Protein AF-A0A8H7SPQ6-F1 (afdb_monomer_lite)

Secondary structure (DSSP, 8-state):
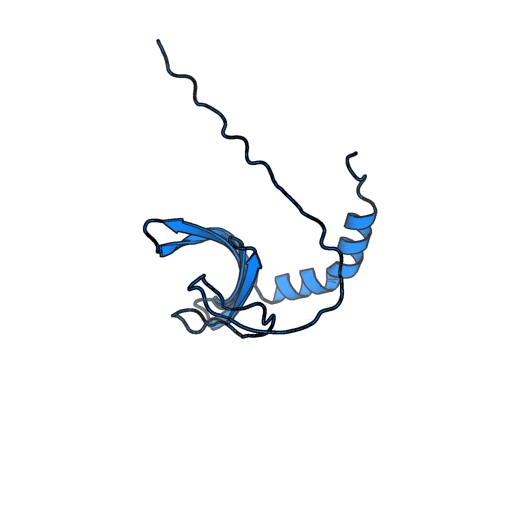--PPPPP------------------------------TT--EE-TT--EEEEEETTEEEEEEE-TTS-EEEEEEEEEEETTEEEEEEEEEEEHHHHHHHHHTHHHHHHHHHHSPPP-

Organism: NCBI:txid101142

Foldseek 3Di:
DDDDDDDDDDDDDDDDDDDDDDDDDDDDDDDDDDDPPQDDQDADPVRWGWHDPDPFWIWTFDADPVRFTWIKTFGWDDDPNDIDTDDTDIGGPVVVVVVVVCVVVVVVVVVPDDDDD

Radius of gyration: 19.95 Å; chains: 1; bounding box: 56×53×42 Å

pLDDT: mean 76.04, std 25.08, range [32.75, 98.44]

Sequence (117 aa):
MGKVRKHSDSESDDGEIEFKKPRPAKKKKVETKTAEKSNDNTRDAKGDAIFALSNKRRVTVRAFPNGEPAIDIRETYVVNGEQRPGKGICLPLVQWKKLVELLPDIEEAITALPKKK

InterPro domains:
  IPR003173 Transcriptional coactivator p15 (PC4), C-terminal [PF02229] (51-101)
  IPR009044 ssDNA-binding transcriptional regulator [G3DSA:2.30.31.10] (41-115)
  IPR009044 ssDNA-binding transcriptional regulator [SSF54447] (50-111)
  IPR045125 RNA polymerase II transcriptional coactivator Sub1/Tcp4-like [PTHR13215] (23-113)

Structure (mmCIF, N/CA/C/O backbone):
data_AF-A0A8H7SPQ6-F1
#
_entry.id   AF-A0A8H7SPQ6-F1
#
loop_
_atom_site.group_PDB
_atom_site.id
_atom_site.type_symbol
_atom_site.label_atom_id
_atom_site.label_alt_id
_atom_site.label_comp_id
_atom_site.label_asym_id
_atom_site.label_entity_id
_atom_site.label_seq_id
_atom_site.pdbx_PDB_ins_code
_atom_site.Cartn_x
_atom_site.Cartn_y
_atom_site.Cartn_z
_atom_site.occupancy
_atom_site.B_iso_or_equiv
_atom_site.auth_seq_id
_atom_site.auth_comp_id
_atom_site.auth_asym_id
_atom_site.auth_atom_id
_atom_site.pdbx_PDB_model_num
ATOM 1 N N . MET A 1 1 ? 45.381 4.028 10.745 1.00 40.16 1 MET A N 1
ATOM 2 C CA . MET A 1 1 ? 44.300 4.976 10.391 1.00 40.16 1 MET A CA 1
ATOM 3 C C . MET A 1 1 ? 43.196 4.237 9.640 1.00 40.16 1 MET A C 1
ATOM 5 O O . MET A 1 1 ? 43.426 3.831 8.511 1.00 40.16 1 MET A O 1
ATOM 9 N N . GLY A 1 2 ? 42.029 4.020 10.254 1.00 43.91 2 GLY A N 1
ATOM 10 C CA . GLY A 1 2 ? 40.874 3.355 9.631 1.00 43.91 2 GLY A CA 1
ATOM 11 C C . GLY A 1 2 ? 39.623 4.223 9.779 1.00 43.91 2 GLY A C 1
ATOM 12 O O . GLY A 1 2 ? 39.346 4.728 10.860 1.00 43.91 2 GLY A O 1
ATOM 13 N N . LYS A 1 3 ? 38.941 4.477 8.664 1.00 48.25 3 LYS A N 1
ATOM 14 C CA . LYS A 1 3 ? 38.001 5.583 8.428 1.00 48.25 3 LYS A CA 1
ATOM 15 C C . LYS A 1 3 ? 36.628 5.327 9.073 1.00 48.25 3 LYS A C 1
ATOM 17 O O . LYS A 1 3 ? 35.945 4.374 8.709 1.00 48.25 3 LYS A O 1
ATOM 22 N N . VAL A 1 4 ? 36.219 6.201 9.995 1.00 47.97 4 VAL A N 1
ATOM 23 C CA . VAL A 1 4 ? 34.893 6.203 10.642 1.00 47.97 4 VAL A CA 1
ATOM 24 C C . VAL A 1 4 ? 33.820 6.572 9.609 1.00 47.97 4 VAL A C 1
ATOM 26 O O . VAL A 1 4 ? 33.941 7.583 8.914 1.00 47.97 4 VAL A O 1
ATOM 29 N N . ARG A 1 5 ? 32.782 5.738 9.473 1.00 50.53 5 ARG A N 1
ATOM 30 C CA . ARG A 1 5 ? 31.618 5.999 8.611 1.00 50.53 5 ARG A CA 1
ATOM 31 C C . ARG A 1 5 ? 30.654 6.935 9.345 1.00 50.53 5 ARG A C 1
ATOM 33 O O . ARG A 1 5 ? 30.205 6.631 10.443 1.00 50.53 5 ARG A O 1
ATOM 40 N N . LYS A 1 6 ? 30.384 8.085 8.727 1.00 45.75 6 LYS A N 1
ATOM 41 C CA . LYS A 1 6 ? 29.497 9.147 9.215 1.00 45.75 6 LYS A CA 1
ATOM 42 C C . LYS A 1 6 ? 28.034 8.718 9.035 1.00 45.75 6 LYS A C 1
ATOM 44 O O . LYS A 1 6 ? 27.636 8.381 7.922 1.00 45.75 6 LYS A O 1
ATOM 49 N N . HIS A 1 7 ? 27.267 8.735 10.122 1.00 38.16 7 HIS A N 1
ATOM 50 C CA . HIS A 1 7 ? 25.805 8.667 10.113 1.00 38.16 7 HIS A CA 1
ATOM 51 C C . HIS A 1 7 ? 25.258 9.956 9.479 1.00 38.16 7 HIS A C 1
ATOM 53 O O . HIS A 1 7 ? 25.688 11.045 9.855 1.00 38.16 7 HIS A O 1
ATOM 59 N N . SER A 1 8 ? 24.351 9.832 8.508 1.00 46.62 8 SER A N 1
ATOM 60 C CA . SER A 1 8 ? 23.561 10.957 8.000 1.00 46.62 8 SER A CA 1
ATOM 61 C C . SER A 1 8 ? 22.228 10.954 8.731 1.00 46.62 8 SER A C 1
ATOM 63 O O . SER A 1 8 ? 21.448 10.013 8.581 1.00 46.62 8 SER A O 1
ATOM 65 N N . ASP A 1 9 ? 22.016 11.989 9.531 1.00 40.47 9 ASP A N 1
ATOM 66 C CA . ASP A 1 9 ? 20.741 12.333 10.149 1.00 40.47 9 ASP A CA 1
ATOM 67 C C . ASP A 1 9 ? 19.742 12.712 9.042 1.00 40.47 9 ASP A C 1
ATOM 69 O O . ASP A 1 9 ? 20.118 13.369 8.067 1.00 40.47 9 ASP A O 1
ATOM 73 N N . SER A 1 10 ? 18.505 12.225 9.130 1.00 48.44 10 SER A N 1
ATOM 74 C CA . SER A 1 10 ? 17.432 12.549 8.185 1.00 48.44 10 SER A CA 1
ATOM 75 C C . SER A 1 10 ? 16.298 13.161 8.989 1.00 48.44 10 SER A C 1
ATOM 77 O O . SER A 1 10 ? 15.399 12.457 9.449 1.00 48.44 10 SER A O 1
ATOM 79 N N . GLU A 1 11 ? 16.375 14.476 9.160 1.00 43.22 11 GLU A N 1
ATOM 80 C CA . GLU A 1 11 ? 15.347 15.292 9.794 1.00 43.22 11 GLU A CA 1
ATOM 81 C C . GLU A 1 11 ? 14.042 15.190 8.986 1.00 43.22 11 GLU A C 1
ATOM 83 O O . GLU A 1 11 ? 14.027 15.342 7.761 1.00 43.22 11 GLU A O 1
ATOM 88 N N . SER A 1 12 ? 12.954 14.837 9.673 1.00 47.47 12 SER A N 1
ATOM 89 C CA . SER A 1 12 ? 11.597 14.819 9.124 1.00 47.47 12 SER A CA 1
ATOM 90 C C . SER A 1 12 ? 10.904 16.099 9.570 1.00 47.47 12 SER A C 1
ATOM 92 O O . SER A 1 12 ? 10.610 16.249 10.752 1.00 47.47 12 SER A O 1
ATOM 94 N N . ASP A 1 13 ? 10.695 17.009 8.626 1.00 49.16 13 ASP A N 1
ATOM 95 C CA . ASP A 1 13 ? 9.966 18.263 8.808 1.00 49.16 13 ASP A CA 1
ATOM 96 C C . ASP A 1 13 ? 8.502 18.032 8.391 1.00 49.16 13 ASP A C 1
ATOM 98 O O . ASP A 1 13 ? 8.217 17.810 7.212 1.00 49.16 13 ASP A O 1
ATOM 102 N N . ASP A 1 14 ? 7.601 17.980 9.375 1.00 52.44 14 ASP A N 1
ATOM 103 C CA . ASP A 1 14 ? 6.147 17.854 9.205 1.00 52.44 14 ASP A CA 1
ATOM 104 C C . ASP A 1 14 ? 5.520 19.203 9.587 1.00 52.44 14 ASP A C 1
ATOM 106 O O . ASP A 1 14 ? 5.428 19.556 10.763 1.00 52.44 14 ASP A O 1
ATOM 110 N N . GLY A 1 15 ? 5.205 20.012 8.573 1.00 36.34 15 GLY A N 1
ATOM 111 C CA . GLY A 1 15 ? 4.676 21.366 8.731 1.00 36.34 15 GLY A CA 1
ATOM 112 C C . GLY A 1 15 ? 3.154 21.426 8.584 1.00 36.34 15 GLY A C 1
ATOM 113 O O . GLY A 1 15 ? 2.605 21.053 7.548 1.00 36.34 15 GLY A O 1
ATOM 114 N N . GLU A 1 16 ? 2.490 21.947 9.615 1.00 44.59 16 GLU A N 1
ATOM 115 C CA . GLU A 1 16 ? 1.043 22.165 9.736 1.00 44.59 16 GLU A CA 1
ATOM 116 C C . GLU A 1 16 ? 0.545 23.340 8.861 1.00 44.59 16 GLU A C 1
ATOM 118 O O . GLU A 1 16 ? 1.209 24.374 8.760 1.00 44.59 16 GLU A O 1
ATOM 123 N N . ILE A 1 17 ? -0.623 23.204 8.211 1.00 42.72 17 ILE A N 1
ATOM 124 C CA . ILE A 1 17 ? -1.140 24.192 7.239 1.00 42.72 17 ILE A CA 1
ATOM 125 C C . ILE A 1 17 ? -2.429 24.857 7.754 1.00 42.72 17 ILE A C 1
ATOM 127 O O . ILE A 1 17 ? -3.498 24.247 7.772 1.00 42.72 17 ILE A O 1
ATOM 131 N N . GLU A 1 18 ? -2.343 26.146 8.108 1.00 41.09 18 GLU A N 1
ATOM 132 C CA . GLU A 1 18 ? -3.492 27.006 8.431 1.00 41.09 18 GLU A CA 1
ATOM 133 C C . GLU A 1 18 ? -4.116 27.668 7.181 1.00 41.09 18 GLU A C 1
ATOM 135 O O . GLU A 1 18 ? -3.438 28.271 6.345 1.00 41.09 18 GLU A O 1
ATOM 140 N N . PHE A 1 19 ? -5.449 27.618 7.081 1.00 34.69 19 PHE A N 1
ATOM 141 C CA . PHE A 1 19 ? -6.237 28.112 5.946 1.00 34.69 19 PHE A CA 1
ATOM 142 C C . PHE A 1 19 ? -6.614 29.600 6.076 1.00 34.69 19 PHE A C 1
ATOM 144 O O . PHE A 1 19 ? -7.383 29.979 6.962 1.00 34.69 19 PHE A O 1
ATOM 151 N N . LYS A 1 20 ? -6.202 30.452 5.121 1.00 37.81 20 LYS A N 1
ATOM 152 C CA . LYS A 1 20 ? -6.779 31.804 4.933 1.00 37.81 20 LYS A CA 1
ATOM 153 C C . LYS A 1 20 ? -7.223 32.064 3.483 1.00 37.81 20 LYS A C 1
ATOM 155 O O . LYS A 1 20 ? -6.573 31.659 2.527 1.00 37.81 20 LYS A O 1
ATOM 160 N N . LYS A 1 21 ? -8.387 32.722 3.356 1.00 38.00 21 LYS A N 1
ATOM 161 C CA . LYS A 1 21 ? -9.213 32.922 2.138 1.00 38.00 21 LYS A CA 1
ATOM 162 C C . LYS A 1 21 ? -8.576 33.854 1.076 1.00 38.00 21 LYS A C 1
ATOM 164 O O . LYS A 1 21 ? -7.790 34.722 1.450 1.00 38.00 21 LYS A O 1
ATOM 169 N N . PRO A 1 22 ? -8.954 33.763 -0.224 1.00 38.88 22 PRO A N 1
ATOM 170 C CA . PRO A 1 22 ? -8.191 34.372 -1.318 1.00 38.88 22 PRO A CA 1
ATOM 171 C C . PRO A 1 22 ? -8.765 35.697 -1.865 1.00 38.88 22 PRO A C 1
ATOM 173 O O . PRO A 1 22 ? -9.966 35.962 -1.794 1.00 38.88 22 PRO A O 1
ATOM 176 N N . ARG A 1 23 ? -7.900 36.486 -2.525 1.00 35.91 23 ARG A N 1
ATOM 177 C CA . ARG A 1 23 ? -8.250 37.516 -3.530 1.00 35.91 23 ARG A CA 1
ATOM 178 C C . ARG A 1 23 ? -7.306 37.422 -4.750 1.00 35.91 23 ARG A C 1
ATOM 180 O O . ARG A 1 23 ? -6.153 37.039 -4.562 1.00 35.91 23 ARG A O 1
ATOM 187 N N . PRO A 1 24 ? -7.746 37.754 -5.985 1.00 47.66 24 PRO A N 1
ATOM 188 C CA . PRO A 1 24 ? -6.996 37.437 -7.204 1.00 47.66 24 PRO A CA 1
ATOM 189 C C . PRO A 1 24 ? -6.313 38.658 -7.855 1.00 47.66 24 PRO A C 1
ATOM 191 O O . PRO A 1 24 ? -6.888 39.742 -7.866 1.00 47.66 24 PRO A O 1
ATOM 194 N N . ALA A 1 25 ? -5.137 38.458 -8.478 1.00 37.81 25 ALA A N 1
ATOM 195 C CA . ALA A 1 25 ? -4.875 38.710 -9.915 1.00 37.81 25 ALA A CA 1
ATOM 196 C C . ALA A 1 25 ? -3.372 38.872 -10.287 1.00 37.81 25 ALA A C 1
ATOM 198 O O . ALA A 1 25 ? -2.695 39.779 -9.825 1.00 37.81 25 ALA A O 1
ATOM 199 N N . LYS A 1 26 ? -2.947 38.061 -11.279 1.00 40.34 26 LYS A N 1
ATOM 200 C CA . LYS A 1 26 ? -2.082 38.383 -12.449 1.00 40.34 26 LYS A CA 1
ATOM 201 C C . LYS A 1 26 ? -0.614 38.865 -12.254 1.00 40.34 26 LYS A C 1
ATOM 203 O O . LYS A 1 26 ? -0.384 40.061 -12.161 1.00 40.34 26 LYS A O 1
ATOM 208 N N . LYS A 1 27 ? 0.379 37.988 -12.527 1.00 37.94 27 LYS A N 1
ATOM 209 C CA . LYS A 1 27 ? 1.213 37.921 -13.774 1.00 37.94 27 LYS A CA 1
ATOM 210 C C . LYS A 1 27 ? 2.498 37.065 -13.611 1.00 37.94 27 LYS A C 1
ATOM 212 O O . LYS A 1 27 ? 3.265 37.233 -12.679 1.00 37.94 27 LYS A O 1
ATOM 217 N N . LYS A 1 28 ? 2.672 36.172 -14.597 1.00 47.19 28 LYS A N 1
ATOM 218 C CA . LYS A 1 28 ? 3.801 35.326 -15.053 1.00 47.19 28 LYS A CA 1
ATOM 219 C C . LYS A 1 28 ? 5.192 35.458 -14.386 1.00 47.19 28 LYS A C 1
ATOM 221 O O . LYS A 1 28 ? 5.884 36.448 -14.593 1.00 47.19 28 LYS A O 1
ATOM 226 N N . LYS A 1 29 ? 5.669 34.334 -13.833 1.00 32.75 29 LYS A N 1
ATOM 227 C CA . LYS A 1 29 ? 7.066 33.867 -13.893 1.00 32.75 29 LYS A CA 1
ATOM 228 C C .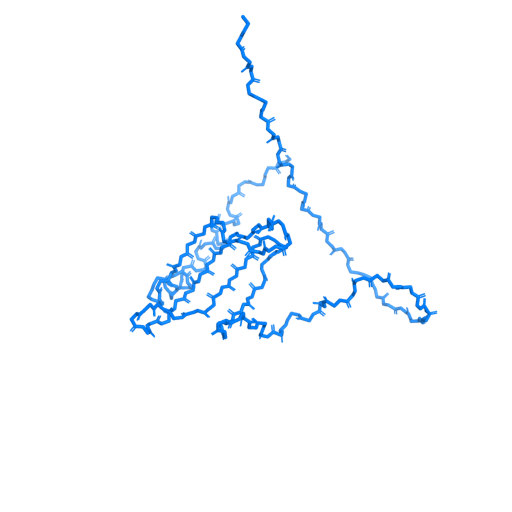 LYS A 1 29 ? 7.056 32.335 -13.990 1.00 32.75 29 LYS A C 1
ATOM 230 O O . LYS A 1 29 ? 6.183 31.691 -13.415 1.00 32.75 29 LYS A O 1
ATOM 235 N N . VAL A 1 30 ? 7.951 31.799 -14.814 1.00 46.97 30 VAL A N 1
ATOM 236 C CA . VAL A 1 30 ? 8.140 30.370 -15.085 1.00 46.97 30 VAL A CA 1
ATOM 237 C C . VAL A 1 30 ? 8.674 29.710 -13.820 1.00 46.97 30 VAL A C 1
ATOM 239 O O . VAL A 1 30 ? 9.859 29.793 -13.531 1.00 46.97 30 VAL A O 1
ATOM 242 N N . GLU A 1 31 ? 7.774 29.097 -13.066 1.00 34.78 31 GLU A N 1
ATOM 243 C CA . GLU A 1 31 ? 8.064 28.187 -11.966 1.00 34.78 31 GLU A CA 1
ATOM 244 C C . GLU A 1 31 ? 7.067 27.040 -12.095 1.00 34.78 31 GLU A C 1
ATOM 246 O O . GLU A 1 31 ? 5.873 27.250 -12.328 1.00 34.78 31 GLU A O 1
ATOM 251 N N . THR A 1 32 ? 7.611 25.833 -12.040 1.00 36.19 32 THR A N 1
ATOM 252 C CA . THR A 1 32 ? 6.968 24.521 -12.022 1.00 36.19 32 THR A CA 1
ATOM 253 C C . THR A 1 32 ? 5.641 24.544 -11.260 1.00 36.19 32 THR A C 1
ATOM 255 O O . THR A 1 32 ? 5.585 24.392 -10.044 1.00 36.19 32 THR A O 1
ATOM 258 N N . LYS A 1 33 ? 4.549 24.736 -12.001 1.00 38.56 33 LYS A N 1
ATOM 259 C CA . LYS A 1 33 ? 3.176 24.575 -11.532 1.00 38.56 33 LYS A CA 1
ATOM 260 C C . LYS A 1 33 ? 2.492 23.532 -12.390 1.00 38.56 33 LYS A C 1
ATOM 262 O O . LYS A 1 33 ? 2.146 23.836 -13.523 1.00 38.56 33 LYS A O 1
ATOM 267 N N . THR A 1 34 ? 2.270 22.367 -11.794 1.00 34.69 34 THR A N 1
ATOM 268 C CA . THR A 1 34 ? 1.126 21.458 -11.994 1.00 34.69 34 THR A CA 1
ATOM 269 C C . THR A 1 34 ? 1.354 20.275 -11.047 1.00 34.69 34 THR A C 1
ATOM 271 O O . THR A 1 34 ? 2.425 19.691 -11.088 1.00 34.69 34 THR A O 1
ATOM 274 N N . ALA A 1 35 ? 0.446 19.852 -10.178 1.00 41.44 35 ALA A N 1
ATOM 275 C CA . ALA A 1 35 ? -0.899 20.313 -9.901 1.00 41.44 35 ALA A CA 1
ATOM 276 C C . ALA A 1 35 ? -1.334 19.719 -8.552 1.00 41.44 35 ALA A C 1
ATOM 278 O O . ALA A 1 35 ? -1.342 18.502 -8.388 1.00 41.44 35 ALA A O 1
ATOM 279 N N . GLU A 1 36 ? -1.788 20.562 -7.628 1.00 43.53 36 GLU A N 1
ATOM 280 C CA . GLU A 1 36 ? -2.827 20.154 -6.687 1.00 43.53 36 GLU A CA 1
ATOM 281 C C . GLU A 1 36 ? -4.135 20.045 -7.481 1.00 43.53 36 GLU A C 1
ATOM 283 O O . GLU A 1 36 ? -4.894 20.996 -7.661 1.00 43.53 36 GLU A O 1
ATOM 288 N N . LYS A 1 37 ? -4.326 18.858 -8.051 1.00 41.00 37 LYS A N 1
ATOM 289 C CA . LYS A 1 37 ? -5.614 18.245 -8.356 1.00 41.00 37 LYS A CA 1
ATOM 290 C C . LYS A 1 37 ? -5.500 16.833 -7.806 1.00 41.00 37 LYS A C 1
ATOM 292 O O . LYS A 1 37 ? -5.022 15.930 -8.483 1.00 41.00 37 LYS A O 1
ATOM 297 N N . SER A 1 38 ? -5.879 16.652 -6.550 1.00 47.06 38 SER A N 1
ATOM 298 C CA . SER A 1 38 ? -6.010 15.342 -5.915 1.00 47.06 38 SER A CA 1
ATOM 299 C C . SER A 1 38 ? -7.221 14.602 -6.502 1.00 47.06 38 SER A C 1
ATOM 301 O O . SER A 1 38 ? -8.260 14.504 -5.864 1.00 47.06 38 SER A O 1
ATOM 303 N N . ASN A 1 39 ? -7.115 14.195 -7.773 1.00 48.22 39 ASN A N 1
ATOM 304 C CA . ASN A 1 39 ? -7.882 13.145 -8.464 1.00 48.22 39 ASN A CA 1
ATOM 305 C C . ASN A 1 39 ? -7.594 13.187 -9.976 1.00 48.22 39 ASN A C 1
ATOM 307 O O . ASN A 1 39 ? -8.503 13.296 -10.797 1.00 48.22 39 ASN A O 1
ATOM 311 N N . ASP A 1 40 ? -6.321 13.119 -10.361 1.00 47.88 40 ASP A N 1
ATOM 312 C CA . ASP A 1 40 ? -5.976 12.681 -11.711 1.00 47.88 40 ASP A CA 1
ATOM 313 C C . ASP A 1 40 ? -5.333 11.304 -11.578 1.00 47.88 40 ASP A C 1
ATOM 315 O O . ASP A 1 40 ? -4.297 11.165 -10.921 1.00 47.88 40 ASP A O 1
ATOM 319 N N . ASN A 1 41 ? -6.001 10.283 -12.120 1.00 61.47 41 ASN A N 1
ATOM 320 C CA . ASN A 1 41 ? -5.509 8.911 -12.199 1.00 61.47 41 ASN A CA 1
ATOM 321 C C . ASN A 1 41 ? -4.249 8.906 -13.071 1.00 61.47 41 ASN A C 1
ATOM 323 O O . ASN A 1 41 ? -4.291 8.550 -14.249 1.00 61.47 41 ASN A O 1
ATOM 327 N N . THR A 1 42 ? -3.128 9.329 -12.493 1.00 84.31 42 THR A N 1
ATOM 328 C CA . THR A 1 42 ? -1.843 9.382 -13.174 1.00 84.31 42 THR A CA 1
ATOM 329 C C . THR A 1 42 ? -1.457 7.945 -13.461 1.00 84.31 42 THR A C 1
ATOM 331 O O . THR A 1 42 ? -1.267 7.160 -12.537 1.00 84.31 42 THR A O 1
ATOM 334 N N . ARG A 1 43 ? -1.409 7.567 -14.736 1.00 89.75 43 ARG A N 1
ATOM 335 C CA . ARG A 1 43 ? -0.978 6.228 -15.136 1.00 89.75 43 ARG A CA 1
ATOM 336 C C . ARG A 1 43 ? 0.517 6.219 -15.399 1.00 89.75 43 ARG A C 1
ATOM 338 O O . ARG A 1 43 ? 1.059 7.202 -15.901 1.00 89.75 43 ARG A O 1
ATOM 345 N N . ASP A 1 44 ? 1.185 5.125 -15.058 1.00 86.69 44 ASP A N 1
ATOM 346 C CA . ASP A 1 44 ? 2.582 4.940 -15.439 1.00 86.69 44 ASP A CA 1
ATOM 347 C C . ASP A 1 44 ? 2.721 4.506 -16.908 1.00 86.69 44 ASP A C 1
ATOM 349 O O . ASP A 1 44 ? 1.738 4.320 -17.628 1.00 86.69 44 ASP A O 1
ATOM 353 N N . ALA A 1 45 ? 3.962 4.317 -17.361 1.00 86.88 45 ALA A N 1
ATOM 354 C CA . ALA A 1 45 ? 4.248 3.832 -18.711 1.00 86.88 45 ALA A CA 1
ATOM 355 C C . ALA A 1 45 ? 3.665 2.433 -19.006 1.00 86.88 45 ALA A C 1
ATOM 357 O O . ALA A 1 45 ? 3.595 2.037 -20.167 1.00 86.88 45 ALA A O 1
ATOM 358 N N . LYS A 1 46 ? 3.259 1.680 -17.977 1.00 87.94 46 LYS A N 1
ATOM 359 C CA . LYS A 1 46 ? 2.611 0.367 -18.085 1.00 87.94 46 LYS A CA 1
ATOM 360 C C . LYS A 1 46 ? 1.084 0.466 -18.044 1.00 87.94 46 LYS A C 1
ATOM 362 O O . LYS A 1 46 ? 0.411 -0.536 -18.260 1.00 87.94 46 LYS A O 1
ATOM 367 N N . GLY A 1 47 ? 0.536 1.661 -17.821 1.00 91.12 47 GLY A N 1
ATOM 368 C CA . GLY A 1 47 ? -0.896 1.899 -17.688 1.00 91.12 47 GLY A CA 1
ATOM 369 C C . GLY A 1 47 ? -1.440 1.670 -16.275 1.00 91.12 47 GLY A C 1
ATOM 370 O O . GLY A 1 47 ? -2.654 1.782 -16.091 1.00 91.12 47 GLY A O 1
ATOM 371 N N . ASP A 1 48 ? -0.579 1.390 -15.293 1.00 94.25 48 ASP A N 1
ATOM 372 C CA . ASP A 1 48 ? -0.970 1.167 -13.900 1.00 94.25 48 ASP A CA 1
ATOM 373 C C . ASP A 1 48 ? -1.369 2.495 -13.246 1.00 94.25 48 ASP A C 1
ATOM 375 O O . ASP A 1 48 ? -0.710 3.517 -13.448 1.00 94.25 48 ASP A O 1
ATOM 379 N N . ALA A 1 49 ? -2.433 2.501 -12.441 1.00 95.50 49 ALA A N 1
ATOM 380 C CA . ALA A 1 49 ? -2.891 3.718 -11.770 1.00 95.50 49 ALA A CA 1
ATOM 381 C C . ALA A 1 49 ? -1.987 4.058 -10.575 1.00 95.50 49 ALA A C 1
ATOM 383 O O . ALA A 1 49 ? -1.763 3.217 -9.703 1.00 95.50 49 ALA A O 1
ATOM 384 N N . ILE A 1 50 ? -1.499 5.296 -10.511 1.00 95.06 50 ILE A N 1
ATOM 385 C CA . ILE A 1 50 ? -0.636 5.815 -9.449 1.00 95.06 50 ILE A CA 1
ATOM 386 C C . ILE A 1 50 ? -1.379 6.863 -8.622 1.00 95.06 50 ILE A C 1
ATOM 388 O O . ILE A 1 50 ? -1.977 7.797 -9.151 1.00 95.06 50 ILE A O 1
ATOM 392 N N . PHE A 1 51 ? -1.215 6.754 -7.307 1.00 95.31 51 PHE A N 1
ATOM 393 C CA . PHE A 1 51 ? -1.648 7.724 -6.313 1.00 95.31 51 PHE A CA 1
ATOM 394 C C . PHE A 1 51 ? -0.421 8.175 -5.513 1.00 95.31 51 PHE A C 1
ATOM 396 O O . PHE A 1 51 ? 0.259 7.358 -4.891 1.00 95.31 51 PHE A O 1
ATOM 403 N N . ALA A 1 52 ? -0.091 9.465 -5.541 1.00 93.94 52 ALA A N 1
ATOM 404 C CA . ALA A 1 52 ? 1.025 9.995 -4.759 1.00 93.94 52 ALA A CA 1
ATOM 405 C C . ALA A 1 52 ? 0.634 10.115 -3.275 1.00 93.94 52 ALA A C 1
ATOM 407 O O . ALA A 1 52 ? -0.407 10.683 -2.960 1.00 93.94 52 ALA A O 1
ATOM 408 N N . LEU A 1 53 ? 1.476 9.598 -2.374 1.00 95.38 53 LEU A N 1
ATOM 409 C CA . LEU A 1 53 ? 1.361 9.808 -0.922 1.00 95.38 53 LEU A CA 1
ATOM 410 C C . LEU A 1 53 ? 2.270 10.952 -0.456 1.00 95.38 53 LEU A C 1
ATOM 412 O O . LEU A 1 53 ? 1.941 11.681 0.469 1.00 95.38 53 LEU A O 1
ATOM 416 N N . SER A 1 54 ? 3.436 11.091 -1.088 1.00 93.44 54 SER A N 1
ATOM 417 C CA . SER A 1 54 ? 4.366 12.207 -0.919 1.00 93.44 54 SER A CA 1
ATOM 418 C C . SER A 1 54 ? 5.293 12.294 -2.134 1.00 93.44 54 SER A C 1
ATOM 420 O O . SER A 1 54 ? 5.257 11.431 -3.013 1.00 93.44 54 SER A O 1
ATOM 422 N N . ASN A 1 55 ? 6.203 13.271 -2.161 1.00 90.69 55 ASN A N 1
ATOM 423 C CA . ASN A 1 55 ? 7.200 13.414 -3.235 1.00 90.69 55 ASN A CA 1
ATOM 424 C C . ASN A 1 55 ? 8.038 12.146 -3.478 1.00 90.69 55 ASN A C 1
ATOM 426 O O . ASN A 1 55 ? 8.551 11.938 -4.575 1.00 90.69 55 ASN A O 1
ATOM 430 N N . LYS A 1 56 ? 8.205 11.309 -2.447 1.00 94.06 56 LYS A N 1
ATOM 431 C CA . LYS A 1 56 ? 9.016 10.089 -2.499 1.00 94.06 56 LYS A CA 1
ATOM 432 C C . LYS A 1 56 ? 8.213 8.826 -2.212 1.00 94.06 56 LYS A C 1
ATOM 434 O O . LYS A 1 56 ? 8.822 7.777 -2.077 1.00 94.06 56 LYS A O 1
ATOM 439 N N . ARG A 1 57 ? 6.885 8.870 -2.073 1.00 96.56 57 ARG A N 1
ATOM 440 C CA . ARG A 1 57 ? 6.072 7.679 -1.764 1.00 96.56 57 ARG A CA 1
ATOM 441 C C . ARG A 1 57 ? 4.803 7.662 -2.596 1.00 96.56 57 ARG A C 1
ATOM 443 O O . ARG A 1 57 ? 4.149 8.688 -2.754 1.00 96.56 57 ARG A O 1
ATOM 450 N N . ARG A 1 58 ? 4.434 6.487 -3.097 1.00 95.75 58 ARG A N 1
ATOM 451 C CA . ARG A 1 58 ? 3.231 6.301 -3.913 1.00 95.75 58 ARG A CA 1
ATOM 452 C C . ARG A 1 58 ? 2.536 4.980 -3.619 1.00 95.75 58 ARG A C 1
ATOM 454 O O . ARG A 1 58 ? 3.168 4.035 -3.146 1.00 95.75 58 ARG A O 1
ATOM 461 N N . VAL A 1 59 ? 1.258 4.931 -3.965 1.00 97.62 59 VAL A N 1
ATOM 462 C CA . VAL A 1 59 ? 0.480 3.709 -4.150 1.00 97.62 59 VAL A CA 1
ATOM 463 C C . VAL A 1 59 ? 0.315 3.471 -5.647 1.00 97.62 59 VAL A C 1
ATOM 465 O O . VAL A 1 59 ? 0.065 4.408 -6.404 1.00 97.62 59 VAL A O 1
ATOM 468 N N . THR A 1 60 ? 0.457 2.231 -6.093 1.00 96.75 60 THR A N 1
ATOM 469 C CA . THR A 1 60 ? 0.226 1.827 -7.480 1.00 96.75 60 THR A CA 1
ATOM 470 C C . THR A 1 60 ? -0.722 0.634 -7.512 1.00 96.75 60 THR A C 1
ATOM 472 O O . THR A 1 60 ? -0.454 -0.388 -6.882 1.00 96.75 60 THR A O 1
ATOM 475 N N . VAL A 1 61 ? -1.827 0.760 -8.245 1.00 97.12 61 VAL A N 1
ATOM 476 C CA . VAL A 1 61 ? -2.739 -0.352 -8.537 1.00 97.12 61 VAL A CA 1
ATOM 477 C C . VAL A 1 61 ? -2.260 -1.004 -9.822 1.00 97.12 61 VAL A C 1
ATOM 479 O O . VAL A 1 61 ? -2.296 -0.375 -10.879 1.00 97.12 61 VAL A O 1
ATOM 482 N N . ARG A 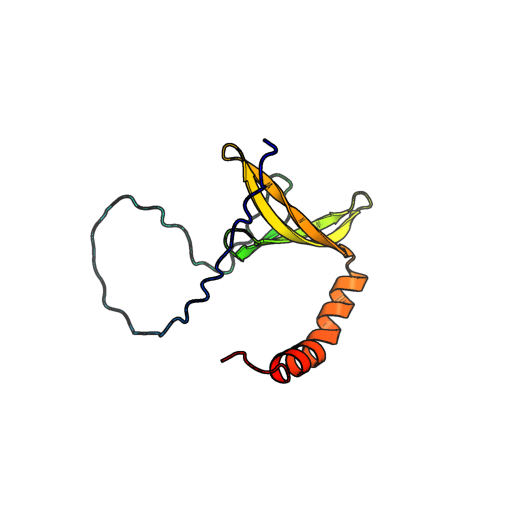1 62 ? -1.803 -2.250 -9.715 1.00 95.31 62 ARG A N 1
ATOM 483 C CA . ARG A 1 62 ? -1.192 -3.003 -10.816 1.00 95.31 62 ARG A CA 1
ATOM 484 C C . ARG A 1 62 ? -1.692 -4.440 -10.857 1.00 95.31 62 ARG A C 1
ATOM 486 O O . ARG A 1 62 ? -2.269 -4.918 -9.882 1.00 95.31 62 ARG A O 1
ATOM 493 N N . ALA A 1 63 ? -1.398 -5.155 -11.937 1.00 94.75 63 ALA A N 1
ATOM 494 C CA . ALA A 1 63 ? -1.572 -6.605 -12.000 1.00 94.75 63 ALA A CA 1
ATOM 495 C C . ALA A 1 63 ? -0.262 -7.344 -11.665 1.00 94.75 63 ALA A C 1
ATOM 497 O O . ALA A 1 63 ? 0.829 -6.943 -12.083 1.00 94.75 63 ALA A O 1
ATOM 498 N N . PHE A 1 64 ? -0.351 -8.441 -10.915 1.00 91.00 64 PHE A N 1
ATOM 499 C CA . PHE A 1 64 ? 0.723 -9.431 -10.835 1.00 91.00 64 PHE A CA 1
ATOM 500 C C . PHE A 1 64 ? 0.903 -10.144 -12.188 1.00 91.00 64 PHE A C 1
ATOM 502 O O . PHE A 1 64 ? 0.009 -10.099 -13.034 1.00 91.00 64 PHE A O 1
ATOM 509 N N . PRO A 1 65 ? 2.026 -10.856 -12.411 1.00 90.88 65 PRO A N 1
ATOM 510 C CA . PRO A 1 65 ? 2.233 -11.622 -13.644 1.00 90.88 65 PRO A CA 1
ATOM 511 C C . PRO A 1 65 ? 1.144 -12.666 -13.944 1.00 90.88 65 PRO A C 1
ATOM 513 O O . PRO A 1 65 ? 0.967 -13.040 -15.096 1.00 90.88 65 PRO A O 1
ATOM 516 N N . ASN A 1 66 ? 0.408 -13.124 -12.926 1.00 91.94 66 ASN A N 1
ATOM 517 C CA . ASN A 1 66 ? -0.738 -14.030 -13.060 1.00 91.94 66 ASN A CA 1
ATOM 518 C C . ASN A 1 66 ? -2.061 -13.312 -13.414 1.00 91.94 66 ASN A C 1
ATOM 520 O O . ASN A 1 66 ? -3.094 -13.966 -13.514 1.00 91.94 66 ASN A O 1
ATOM 524 N N . GLY A 1 67 ? -2.048 -11.986 -13.582 1.00 92.31 67 GLY A N 1
ATOM 525 C CA . GLY A 1 67 ? -3.219 -11.167 -13.901 1.00 92.31 67 GLY A CA 1
ATOM 526 C C . GLY A 1 67 ? -4.029 -10.695 -12.691 1.00 92.31 67 GLY A C 1
ATOM 527 O O . GLY A 1 67 ? -4.954 -9.902 -12.860 1.00 92.31 67 GLY A O 1
ATOM 528 N N . GLU A 1 68 ? -3.699 -11.128 -11.473 1.00 95.06 68 GLU A N 1
ATOM 529 C CA . GLU A 1 68 ? -4.448 -10.720 -10.283 1.00 95.06 68 GLU A CA 1
ATOM 530 C C . GLU A 1 68 ? -4.106 -9.283 -9.862 1.00 95.06 68 GLU A C 1
ATOM 532 O O . GLU A 1 68 ? -2.930 -8.902 -9.860 1.00 95.06 68 GLU A O 1
ATOM 537 N N . PRO A 1 69 ? -5.102 -8.470 -9.465 1.00 95.88 69 PRO A N 1
ATOM 538 C CA . PRO A 1 69 ? -4.859 -7.105 -9.025 1.00 95.88 69 PRO A CA 1
ATOM 539 C C . PRO A 1 69 ? -4.140 -7.065 -7.671 1.00 95.88 69 PRO A C 1
ATOM 541 O O . PRO A 1 69 ? -4.416 -7.850 -6.758 1.00 95.88 69 PRO A O 1
ATOM 544 N N . ALA A 1 70 ? -3.253 -6.086 -7.527 1.00 97.12 70 ALA A N 1
ATOM 545 C CA . ALA A 1 70 ? -2.455 -5.857 -6.335 1.00 97.12 70 ALA A CA 1
ATOM 546 C C . ALA A 1 70 ? -2.223 -4.365 -6.086 1.00 97.12 70 ALA A C 1
ATOM 548 O O . ALA A 1 70 ? -2.234 -3.545 -7.009 1.00 97.12 70 ALA A O 1
ATOM 549 N N . ILE A 1 71 ? -1.974 -4.031 -4.822 1.00 98.12 71 ILE A N 1
ATOM 550 C CA . ILE A 1 71 ? -1.721 -2.669 -4.354 1.00 98.12 71 ILE A CA 1
ATOM 551 C C . ILE A 1 71 ? -0.254 -2.570 -3.923 1.00 98.12 71 ILE A C 1
ATOM 553 O O . ILE A 1 71 ? 0.138 -3.160 -2.919 1.00 98.12 71 ILE A O 1
ATOM 557 N N . ASP A 1 72 ? 0.581 -1.864 -4.686 1.00 97.50 72 ASP A N 1
ATOM 558 C CA . ASP A 1 72 ? 1.992 -1.615 -4.351 1.00 97.50 72 ASP A CA 1
ATOM 559 C C . ASP A 1 72 ? 2.143 -0.274 -3.633 1.00 97.50 72 ASP A C 1
ATOM 561 O O . ASP A 1 72 ? 1.881 0.773 -4.215 1.00 97.50 72 ASP A O 1
ATOM 565 N N . ILE A 1 73 ? 2.578 -0.298 -2.376 1.00 98.00 73 ILE A N 1
ATOM 566 C CA . ILE A 1 73 ? 2.842 0.891 -1.560 1.00 98.00 73 ILE A CA 1
ATOM 567 C C . ILE A 1 73 ? 4.354 1.003 -1.404 1.00 98.00 73 ILE A C 1
ATOM 569 O O . ILE A 1 73 ? 4.988 0.151 -0.770 1.00 98.00 73 ILE A O 1
ATOM 573 N N . ARG A 1 74 ? 4.955 2.027 -2.015 1.00 96.06 74 ARG A N 1
ATOM 574 C CA . ARG A 1 74 ? 6.405 2.057 -2.215 1.00 96.06 74 ARG A CA 1
ATOM 575 C C . ARG A 1 74 ? 7.010 3.451 -2.158 1.00 96.06 74 ARG A C 1
ATOM 577 O O . ARG A 1 74 ? 6.485 4.412 -2.719 1.00 96.06 74 ARG A O 1
ATOM 584 N N . GLU A 1 75 ? 8.168 3.530 -1.511 1.00 96.25 75 GLU A N 1
ATOM 585 C CA . GLU A 1 75 ? 9.094 4.646 -1.635 1.00 96.25 75 GLU A CA 1
ATOM 586 C C . GLU A 1 75 ? 9.755 4.632 -3.013 1.00 96.25 75 GLU A C 1
ATOM 588 O O . GLU A 1 75 ? 10.221 3.601 -3.487 1.00 96.25 75 GLU A O 1
ATOM 593 N N . THR A 1 76 ? 9.863 5.787 -3.645 1.00 94.44 76 THR A N 1
ATOM 594 C CA . THR A 1 76 ? 10.598 5.986 -4.888 1.00 94.44 76 THR A CA 1
ATOM 595 C C . THR A 1 76 ? 11.715 6.990 -4.677 1.00 94.44 76 THR A C 1
ATOM 597 O O . THR A 1 76 ? 11.530 7.993 -3.988 1.00 94.44 76 THR A O 1
ATOM 600 N N . TYR A 1 77 ? 12.840 6.771 -5.340 1.00 93.06 77 TYR A N 1
ATOM 601 C CA . TYR A 1 77 ? 13.959 7.706 -5.366 1.00 93.06 77 TYR A CA 1
ATOM 602 C C . TYR A 1 77 ? 14.349 8.005 -6.812 1.00 93.06 77 TYR A C 1
ATOM 604 O O . TYR A 1 77 ? 13.985 7.261 -7.718 1.00 93.06 77 TYR A O 1
ATOM 612 N N . VAL A 1 78 ? 15.063 9.105 -7.043 1.00 91.88 78 VAL A N 1
ATOM 613 C CA . VAL A 1 78 ? 15.490 9.512 -8.387 1.00 91.88 78 VAL A CA 1
ATOM 614 C C . VAL A 1 78 ? 16.989 9.290 -8.531 1.00 91.88 78 VAL A C 1
ATOM 616 O O . VAL A 1 78 ? 17.764 9.748 -7.694 1.00 91.88 78 VAL A O 1
ATOM 619 N N . VAL A 1 79 ? 17.396 8.605 -9.598 1.00 95.62 79 VAL A N 1
ATOM 620 C CA . VAL A 1 79 ? 18.802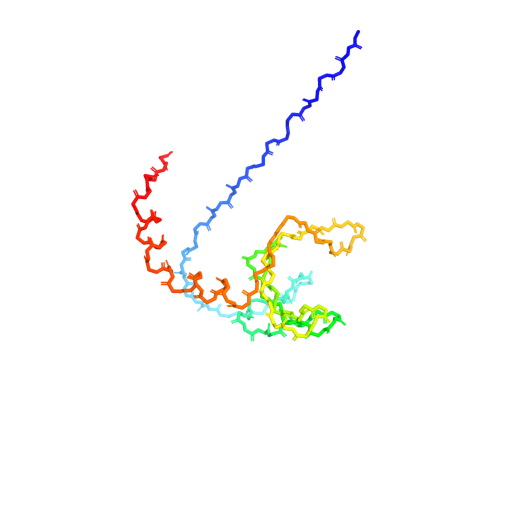 8.445 -9.993 1.00 95.62 79 VAL A CA 1
ATOM 621 C C . VAL A 1 79 ? 18.929 8.876 -11.442 1.00 95.62 79 VAL A C 1
ATOM 623 O O . VAL A 1 79 ? 18.220 8.355 -12.296 1.00 95.62 79 VAL A O 1
ATOM 626 N N . ASN A 1 80 ? 19.817 9.832 -11.725 1.00 94.06 80 ASN A N 1
ATOM 627 C CA . ASN A 1 80 ? 20.037 10.366 -13.076 1.00 94.06 80 ASN A CA 1
ATOM 628 C C . ASN A 1 80 ? 18.748 10.870 -13.760 1.00 94.06 80 ASN A C 1
ATOM 630 O O . ASN A 1 80 ? 18.574 10.712 -14.962 1.00 94.06 80 ASN A O 1
ATOM 634 N N . GLY A 1 81 ? 17.822 11.445 -12.984 1.00 90.25 81 GLY A N 1
ATOM 635 C CA . GLY A 1 81 ? 16.527 11.920 -13.486 1.00 90.25 81 GLY A CA 1
ATOM 636 C C . GLY A 1 81 ? 15.466 10.828 -13.680 1.00 90.25 81 GLY A C 1
ATOM 637 O O . GLY A 1 81 ? 14.323 11.152 -13.983 1.00 90.25 81 GLY A O 1
ATOM 638 N N . GLU A 1 82 ? 15.797 9.554 -13.455 1.00 88.00 82 GLU A N 1
ATOM 639 C CA . GLU A 1 82 ? 14.863 8.431 -13.561 1.00 88.00 82 GLU A CA 1
ATOM 640 C C . GLU A 1 82 ? 14.336 8.012 -12.183 1.00 88.00 82 GLU A C 1
ATOM 642 O O . GLU A 1 82 ? 15.102 7.823 -11.232 1.00 88.00 82 GLU A O 1
ATOM 647 N N . GLN A 1 83 ? 13.019 7.829 -12.071 1.00 85.31 83 GLN A N 1
ATOM 648 C CA . GLN A 1 83 ? 12.385 7.352 -10.846 1.00 85.31 83 GLN A CA 1
ATOM 649 C C . GLN A 1 83 ? 12.570 5.836 -10.701 1.00 85.31 83 GLN A C 1
ATOM 651 O O . GLN A 1 83 ? 12.145 5.049 -11.546 1.00 85.31 83 GLN A O 1
ATOM 656 N N . ARG A 1 84 ? 13.182 5.416 -9.596 1.00 91.44 84 ARG A N 1
ATOM 657 C CA . ARG A 1 84 ? 13.479 4.023 -9.262 1.00 91.44 84 ARG A CA 1
ATOM 658 C C . ARG A 1 84 ? 12.666 3.557 -8.049 1.00 91.44 84 ARG A C 1
ATOM 660 O O . ARG A 1 84 ? 12.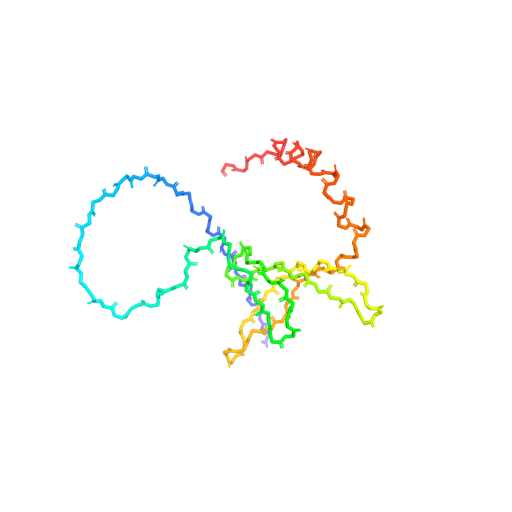421 4.344 -7.128 1.00 91.44 84 ARG A O 1
ATOM 667 N N . PRO A 1 85 ? 12.235 2.283 -8.032 1.00 94.06 85 PRO A N 1
ATOM 668 C CA . PRO A 1 85 ? 11.530 1.706 -6.896 1.00 94.06 85 PRO A CA 1
ATOM 669 C C . PRO A 1 85 ? 12.493 1.483 -5.724 1.00 94.06 85 PRO A C 1
ATOM 671 O O . PRO A 1 85 ? 13.528 0.842 -5.875 1.00 94.06 85 PRO A O 1
ATOM 674 N N . GLY A 1 86 ? 12.133 1.991 -4.551 1.00 95.31 86 GLY A N 1
ATOM 675 C CA . GLY A 1 86 ? 12.808 1.761 -3.278 1.00 95.31 86 GLY A CA 1
ATOM 676 C C . GLY A 1 86 ? 12.054 0.769 -2.395 1.00 95.31 86 GLY A C 1
ATOM 677 O O . GLY A 1 86 ? 11.437 -0.188 -2.877 1.00 95.31 86 GLY A O 1
ATOM 678 N N . LYS A 1 87 ? 12.115 0.997 -1.080 1.00 97.44 87 LYS A N 1
ATOM 679 C CA . LYS A 1 87 ? 11.479 0.150 -0.063 1.00 97.44 87 LYS A CA 1
ATOM 680 C C . LYS A 1 87 ? 9.956 0.207 -0.188 1.00 97.44 87 LYS A C 1
ATOM 682 O O . LYS A 1 87 ? 9.390 1.272 -0.399 1.00 97.44 87 LYS A O 1
ATOM 687 N N . GLY A 1 88 ? 9.285 -0.929 -0.048 1.00 96.94 88 GLY A N 1
ATOM 688 C CA . GLY A 1 88 ? 7.832 -0.996 -0.174 1.00 96.94 88 GLY A CA 1
ATOM 689 C C . GLY A 1 88 ? 7.305 -2.419 -0.144 1.00 96.94 88 GLY A C 1
ATOM 690 O O . GLY A 1 88 ? 8.087 -3.372 -0.130 1.00 96.94 88 GLY A O 1
ATOM 691 N N . ILE A 1 89 ? 5.984 -2.542 -0.183 1.00 97.94 89 ILE A N 1
ATOM 692 C CA . ILE A 1 89 ? 5.262 -3.812 -0.160 1.00 97.94 89 ILE A CA 1
ATOM 693 C C . ILE A 1 89 ? 4.184 -3.825 -1.243 1.00 97.94 89 ILE A C 1
ATOM 695 O O . ILE A 1 89 ? 3.501 -2.828 -1.459 1.00 97.94 89 ILE A O 1
ATOM 699 N N . CYS A 1 90 ? 4.031 -4.970 -1.908 1.00 97.31 90 CYS A N 1
ATOM 700 C CA . CYS A 1 90 ? 2.947 -5.211 -2.849 1.00 97.31 90 CYS A CA 1
ATOM 701 C C . CYS A 1 90 ? 1.963 -6.184 -2.208 1.00 97.31 90 CYS A C 1
ATOM 703 O O . CYS A 1 90 ? 2.302 -7.342 -1.966 1.00 97.31 90 CYS A O 1
ATOM 705 N N . LEU A 1 91 ? 0.771 -5.687 -1.896 1.00 98.00 91 LEU A N 1
ATOM 706 C CA . LEU A 1 91 ? -0.283 -6.425 -1.222 1.00 98.00 91 LEU A CA 1
ATOM 707 C C . LEU A 1 91 ? -1.206 -7.067 -2.265 1.00 98.00 91 LEU A C 1
ATOM 709 O O . LEU A 1 91 ? -1.797 -6.347 -3.076 1.00 98.00 91 LEU A O 1
ATOM 713 N N . PRO A 1 92 ? -1.391 -8.398 -2.236 1.00 97.25 92 PRO A N 1
ATOM 714 C CA . PRO A 1 92 ? -2.506 -9.036 -2.920 1.00 97.25 92 PRO A CA 1
ATOM 715 C C . PRO A 1 92 ? -3.837 -8.455 -2.440 1.00 97.25 92 PRO A C 1
ATOM 717 O O . PRO A 1 92 ? -3.965 -8.038 -1.284 1.00 97.25 92 PRO A O 1
ATOM 720 N N . LEU A 1 93 ? -4.862 -8.493 -3.295 1.00 96.19 93 LEU A N 1
ATOM 721 C CA . LEU A 1 93 ? -6.165 -7.897 -2.989 1.00 96.19 93 LEU A CA 1
ATOM 722 C C . LEU A 1 93 ? -6.781 -8.413 -1.674 1.00 96.19 93 LEU A C 1
ATOM 724 O O . LEU A 1 93 ? -7.441 -7.658 -0.965 1.00 96.19 93 LEU A O 1
ATOM 728 N N . VAL A 1 94 ? -6.540 -9.680 -1.321 1.00 96.38 94 VAL A N 1
ATOM 729 C CA . VAL A 1 94 ? -7.007 -10.277 -0.057 1.00 96.38 94 VAL A CA 1
ATOM 730 C C . VAL A 1 94 ? -6.399 -9.571 1.160 1.00 96.38 94 VAL A C 1
ATOM 732 O O . VAL A 1 94 ? -7.120 -9.236 2.096 1.00 96.38 94 VAL A O 1
ATOM 735 N N . GLN A 1 95 ? -5.093 -9.291 1.135 1.00 98.06 95 GLN A N 1
ATOM 736 C CA . GLN A 1 95 ? -4.413 -8.585 2.226 1.00 98.06 95 GLN A CA 1
ATOM 737 C C . GLN A 1 95 ? -4.818 -7.111 2.273 1.00 98.06 95 GLN A C 1
ATOM 739 O O . GLN A 1 95 ? -5.023 -6.569 3.354 1.00 98.06 95 GLN A O 1
ATOM 744 N N . TRP A 1 96 ? -4.993 -6.476 1.109 1.00 97.75 96 TRP A N 1
ATOM 745 C CA . TRP A 1 96 ? -5.481 -5.099 1.039 1.00 97.75 96 TRP A CA 1
ATOM 746 C C . TRP A 1 96 ? -6.869 -4.948 1.671 1.00 97.75 96 TRP A C 1
ATOM 748 O O . TRP A 1 96 ? -7.073 -4.065 2.495 1.00 97.75 96 TRP A O 1
ATOM 758 N N . LYS A 1 97 ? -7.812 -5.841 1.346 1.00 97.56 97 LYS A N 1
ATOM 759 C CA . LYS A 1 97 ? -9.152 -5.831 1.955 1.00 97.56 97 LYS A CA 1
ATOM 760 C C . LYS A 1 97 ? -9.088 -5.983 3.473 1.00 97.56 97 LYS A C 1
ATOM 762 O O . LYS A 1 97 ? -9.761 -5.243 4.177 1.00 97.56 97 LYS A O 1
ATOM 767 N N . LYS A 1 98 ? -8.230 -6.879 3.972 1.00 98.44 98 LYS A N 1
ATOM 768 C CA . LYS A 1 98 ? -8.015 -7.044 5.416 1.00 98.44 98 LYS A CA 1
ATOM 769 C C . LYS A 1 98 ? -7.448 -5.791 6.073 1.00 98.44 98 LYS A C 1
ATOM 771 O O . LYS A 1 98 ? -7.891 -5.435 7.155 1.00 98.44 98 LYS A O 1
ATOM 776 N N . LEU A 1 99 ? -6.517 -5.101 5.417 1.00 98.12 99 LEU A N 1
ATOM 777 C CA . LEU A 1 99 ? -6.006 -3.824 5.911 1.00 98.12 99 LEU A CA 1
ATOM 778 C C . LEU A 1 99 ? -7.121 -2.774 6.010 1.00 98.12 99 LEU A C 1
ATOM 780 O O . LEU A 1 99 ? -7.191 -2.073 7.009 1.00 98.12 99 LEU A O 1
ATOM 784 N N . VAL A 1 100 ? -7.997 -2.700 5.002 1.00 97.88 100 VAL A N 1
ATOM 785 C CA . VAL A 1 100 ? -9.146 -1.778 4.993 1.00 97.88 100 VAL A CA 1
ATOM 786 C C . VAL A 1 100 ? -10.135 -2.099 6.118 1.00 97.88 100 VAL A C 1
ATOM 788 O O . VAL A 1 100 ? -10.607 -1.185 6.784 1.00 97.88 100 VAL A O 1
ATOM 791 N N . GLU A 1 101 ? -10.424 -3.380 6.361 1.00 98.38 101 GLU A N 1
ATOM 792 C CA . GLU A 1 101 ? -11.281 -3.821 7.474 1.00 98.38 101 GLU A CA 1
ATOM 793 C C . GLU A 1 101 ? -10.715 -3.420 8.846 1.00 98.38 101 GLU A C 1
ATOM 795 O O . GLU A 1 101 ? -11.482 -3.076 9.737 1.00 98.38 101 GLU A O 1
ATOM 800 N N . LEU A 1 102 ? -9.387 -3.431 9.000 1.00 98.44 102 LEU A N 1
ATOM 801 C CA . LEU A 1 102 ? -8.692 -3.082 10.244 1.00 98.44 102 LEU A CA 1
ATOM 802 C C . LEU A 1 102 ? -8.472 -1.573 10.429 1.00 98.44 102 LEU A C 1
ATOM 804 O O . LEU A 1 102 ? -7.908 -1.174 11.445 1.00 98.44 102 LEU A O 1
ATOM 808 N N . LEU A 1 103 ? -8.871 -0.724 9.473 1.00 98.00 103 LEU A N 1
ATOM 809 C CA . LEU A 1 103 ? -8.637 0.723 9.565 1.00 98.00 103 LEU A CA 1
ATOM 810 C C . LEU A 1 103 ? -9.171 1.354 10.862 1.00 98.00 103 LEU A C 1
ATOM 812 O O . LEU A 1 103 ? -8.406 2.110 11.456 1.00 98.00 103 LEU A O 1
ATOM 816 N N . PRO A 1 104 ? -10.390 1.040 11.352 1.00 98.00 104 PRO A N 1
ATOM 817 C CA . PRO A 1 104 ? -10.887 1.622 12.601 1.00 98.00 104 PRO A CA 1
ATOM 818 C C . PRO A 1 104 ? -9.994 1.294 13.805 1.00 98.00 104 PRO A C 1
ATOM 820 O O . PRO A 1 104 ? -9.633 2.185 14.570 1.00 98.00 104 PRO A O 1
ATOM 823 N N . ASP A 1 105 ? -9.568 0.035 13.927 1.00 98.19 105 ASP A N 1
ATOM 824 C CA . ASP A 1 105 ? -8.706 -0.420 15.024 1.00 98.19 105 ASP A CA 1
ATOM 825 C C . ASP A 1 105 ? -7.307 0.217 14.936 1.00 98.19 105 ASP A C 1
ATOM 827 O O . ASP A 1 105 ? -6.693 0.569 15.945 1.00 98.19 105 ASP A O 1
ATOM 831 N N . ILE A 1 106 ? -6.791 0.392 13.712 1.00 98.19 106 ILE A N 1
ATOM 832 C CA . ILE A 1 106 ? -5.521 1.083 13.457 1.00 98.19 106 ILE A CA 1
ATOM 833 C C . ILE A 1 106 ? -5.626 2.559 13.859 1.00 98.19 106 ILE A C 1
ATOM 835 O O . ILE A 1 106 ? -4.700 3.083 14.478 1.00 98.19 106 ILE A O 1
ATOM 839 N N . GLU A 1 107 ? -6.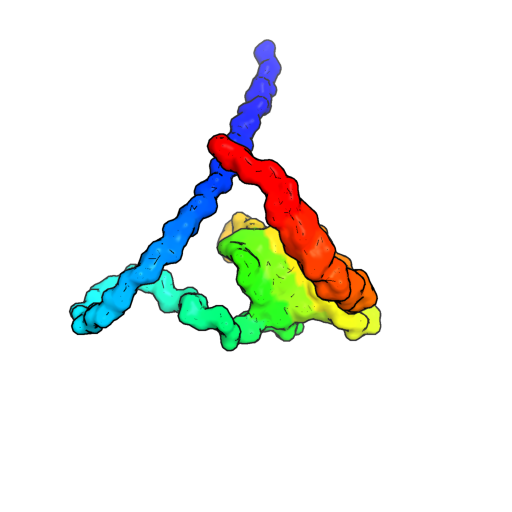728 3.234 13.531 1.00 97.56 107 GLU A N 1
ATOM 840 C CA . GLU A 1 107 ? -6.967 4.630 13.911 1.00 97.56 107 GLU A CA 1
ATOM 841 C C . GLU A 1 107 ? -7.050 4.791 15.432 1.00 97.56 107 GLU A C 1
ATOM 843 O O . GLU A 1 107 ? -6.375 5.662 15.988 1.00 97.56 107 GLU A O 1
ATOM 848 N N . GLU A 1 108 ? -7.785 3.914 16.121 1.00 97.62 108 GLU A N 1
ATOM 849 C CA . GLU A 1 108 ? -7.827 3.887 17.586 1.00 97.62 108 GLU A CA 1
ATOM 850 C C . GLU A 1 108 ? -6.415 3.728 18.169 1.00 97.62 108 GLU A C 1
ATOM 852 O O . GLU A 1 108 ? -5.978 4.545 18.987 1.00 97.62 108 GLU A O 1
ATOM 857 N N . ALA A 1 109 ? -5.647 2.750 17.678 1.00 97.50 109 ALA A N 1
ATOM 858 C CA . ALA A 1 109 ? -4.275 2.522 18.117 1.00 97.50 109 ALA A CA 1
ATOM 859 C C . ALA A 1 109 ? -3.361 3.741 17.884 1.00 97.50 109 ALA A C 1
ATOM 861 O O . ALA A 1 109 ? -2.547 4.060 18.750 1.00 97.50 109 ALA A O 1
ATOM 862 N N . ILE A 1 110 ? -3.502 4.454 16.758 1.00 96.06 110 ILE A N 1
ATOM 863 C CA . ILE A 1 110 ? -2.758 5.695 16.478 1.00 96.06 110 ILE A CA 1
ATOM 864 C C . ILE A 1 110 ? -3.103 6.775 17.508 1.00 96.06 110 ILE A C 1
ATOM 866 O O . ILE A 1 110 ? -2.198 7.432 18.022 1.00 96.06 110 ILE A O 1
ATOM 870 N N . THR A 1 111 ? -4.386 6.961 17.835 1.00 95.50 111 THR A N 1
ATOM 871 C CA . THR A 1 111 ? -4.806 7.978 18.817 1.00 95.50 111 THR A CA 1
ATOM 872 C C . THR A 1 111 ? -4.337 7.674 20.238 1.00 95.50 111 THR A C 1
ATOM 874 O O . THR A 1 111 ? -4.074 8.602 21.004 1.00 95.50 111 THR A O 1
ATOM 877 N N . ALA A 1 112 ? -4.177 6.392 20.576 1.00 95.62 112 ALA A N 1
ATOM 878 C CA . ALA A 1 112 ? -3.671 5.946 21.867 1.00 95.62 112 ALA A CA 1
ATOM 879 C C . ALA A 1 112 ? -2.147 6.125 22.027 1.00 95.62 112 ALA A C 1
ATOM 881 O O . ALA A 1 112 ? -1.637 6.043 23.148 1.00 95.62 112 ALA A O 1
ATOM 882 N N . LEU A 1 113 ? -1.397 6.370 20.941 1.00 93.81 113 LEU A N 1
ATOM 883 C CA . LEU A 1 113 ? 0.049 6.574 21.029 1.00 93.81 113 LEU A CA 1
ATOM 884 C C . LEU A 1 113 ? 0.386 7.882 21.766 1.00 93.81 113 LEU A C 1
ATOM 886 O O . LEU A 1 113 ? -0.178 8.939 21.469 1.00 93.81 113 LEU A O 1
ATOM 890 N N . PRO A 1 114 ? 1.361 7.859 22.694 1.00 90.75 114 PRO A N 1
ATOM 891 C CA . PRO A 1 114 ? 1.795 9.066 23.374 1.00 90.75 114 PRO A CA 1
ATOM 892 C C . PRO A 1 114 ? 2.437 10.023 22.367 1.00 90.75 114 PRO A C 1
ATOM 894 O O . PRO A 1 114 ? 3.406 9.680 21.684 1.00 90.75 114 PRO A O 1
ATOM 897 N N . LYS A 1 115 ? 1.926 11.254 22.301 1.00 86.56 115 LYS A N 1
ATOM 898 C CA . LYS A 1 115 ? 2.554 12.317 21.512 1.00 86.56 115 LYS A CA 1
ATOM 899 C C . LYS A 1 115 ? 3.897 12.665 22.155 1.00 86.56 115 LYS A C 1
ATOM 901 O O . LYS A 1 115 ? 3.941 13.047 23.327 1.00 86.56 115 LYS A O 1
ATOM 906 N N . LYS A 1 116 ? 4.997 12.509 21.411 1.00 75.88 116 LYS A N 1
ATOM 907 C CA . LYS A 1 116 ? 6.294 13.051 21.838 1.00 75.88 116 LYS A CA 1
ATOM 908 C C . LYS A 1 116 ? 6.161 14.576 21.924 1.00 75.88 116 LYS A C 1
ATOM 910 O O . LYS A 1 116 ? 5.652 15.186 20.989 1.00 75.88 116 LYS A O 1
ATOM 915 N N . LYS A 1 117 ? 6.540 15.132 23.078 1.00 56.06 117 LYS A N 1
ATOM 916 C CA . LYS A 1 117 ? 6.677 16.578 23.291 1.00 56.06 117 LYS A CA 1
ATOM 917 C C . LYS A 1 117 ? 7.863 17.127 22.515 1.00 56.06 117 LYS A C 1
ATOM 919 O O . LYS A 1 117 ? 8.843 16.360 22.367 1.00 56.06 117 LYS A O 1
#